Protein AF-A0AAD9RDK2-F1 (afdb_monomer)

pLDDT: mean 73.62, std 13.36, range [37.59, 96.25]

Secondary structure (DSSP, 8-state):
-HHHHHHHHHHHHHHHHHHHHHHHHH-SS-TTS------SSSTTS-TTS---PEEETTEEE---------GGG-SS----------S------PPP--S-TT------------------PPP-----------------------

Mean predicted aligned error: 21.62 Å

Sequence (146 aa):
EAMKSGIRDLYALVAEERLRSDANSREPTTKKGVFVDPFFDDDMRDQGIVQFAAIVNKELILPIDVEIINVERGKEPYLLPYELEPVLEQLLQTSEVRINPYQAFDPVPAKVTITKNIDHWTEVTTNWKSLVTRVFNTRETIELLS

Foldseek 3Di:
DVVVVVVVVVVVVVVVVVVVVVVCVVPVACPPNHGDDQLPDCPSPDPPDDDQWDRDPSDTHHDDPDDDDDQVVDPDGDDDDDDDDDPDDDPDDDDDDDPDPPPPCPPPDDPDDDDDDDDDDDDDDDDDDDDDDDDDDDDDDDDDDD

Radius of gyration: 54.56 Å; Cα contacts (8 Å, |Δi|>4): 33; chains: 1; bounding box: 124×58×146 Å

Organism: NCBI:txid1348599

Solvent-accessible surface area (backbone atoms only — not comparable to full-atom values): 10767 Å² total; per-residue (Å²): 113,68,70,64,48,56,53,51,51,49,51,52,52,53,50,49,51,50,52,51,50,50,50,50,69,74,53,68,40,56,75,83,80,45,85,56,77,75,39,87,65,75,84,78,53,74,82,94,58,94,75,75,65,37,74,55,97,52,38,84,38,78,58,82,85,80,82,88,76,72,64,84,80,49,98,56,84,84,71,78,96,78,80,91,76,82,90,77,81,82,88,75,76,86,78,90,73,75,94,62,90,71,69,88,64,80,73,78,82,76,90,77,87,78,86,78,82,86,79,87,82,85,85,85,83,84,81,84,92,72,96,75,90,80,82,87,81,90,75,89,80,89,79,88,88,133

InterPro domains:
  IPR032096 Domain of unknown 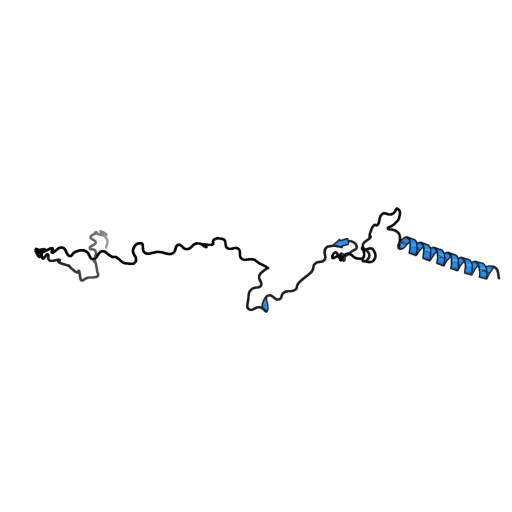function DUF4815 [PF16075] (2-128)

Structure (mmCIF, N/CA/C/O backbone):
data_AF-A0AAD9RDK2-F1
#
_entry.id   AF-A0AAD9RDK2-F1
#
loop_
_atom_site.group_PDB
_atom_site.id
_atom_site.type_symbol
_atom_site.label_atom_id
_atom_site.label_alt_id
_atom_site.label_comp_id
_atom_site.label_asym_id
_atom_site.label_entity_id
_atom_site.label_seq_id
_atom_site.pdbx_PDB_ins_code
_atom_site.Cartn_x
_atom_site.Cartn_y
_atom_site.Cartn_z
_atom_site.occupancy
_atom_site.B_iso_or_equiv
_atom_site.auth_seq_id
_atom_site.auth_comp_id
_atom_site.auth_asym_id
_atom_site.auth_atom_id
_atom_site.pdbx_PDB_model_num
ATOM 1 N N . GLU A 1 1 ? 32.388 -2.152 -62.585 1.00 67.94 1 GLU A N 1
ATOM 2 C CA . GLU A 1 1 ? 32.708 -1.755 -61.194 1.00 67.94 1 GLU A CA 1
ATOM 3 C C . GLU A 1 1 ? 31.681 -0.778 -60.613 1.00 67.94 1 GLU A C 1
ATOM 5 O O . GLU A 1 1 ? 31.145 -1.061 -59.551 1.00 67.94 1 GLU A O 1
ATOM 10 N N . ALA A 1 2 ? 31.288 0.262 -61.361 1.00 76.81 2 ALA A N 1
ATOM 11 C CA . ALA A 1 2 ? 30.274 1.254 -60.963 1.00 76.81 2 ALA A CA 1
ATOM 12 C C . ALA A 1 2 ? 28.934 0.674 -60.454 1.00 76.81 2 ALA A C 1
ATOM 14 O O . ALA A 1 2 ? 28.436 1.096 -59.416 1.00 76.81 2 ALA A O 1
ATOM 15 N N . MET A 1 3 ? 28.384 -0.355 -61.112 1.00 79.50 3 MET A N 1
ATOM 16 C CA . MET A 1 3 ? 27.125 -0.991 -60.682 1.00 79.50 3 MET A CA 1
ATOM 17 C C . MET A 1 3 ? 27.228 -1.668 -59.303 1.00 79.50 3 MET A C 1
ATOM 19 O O . MET A 1 3 ? 26.278 -1.652 -58.529 1.00 79.50 3 MET A O 1
ATOM 23 N N . LYS A 1 4 ? 28.398 -2.230 -58.961 1.00 83.06 4 LYS A N 1
ATOM 24 C CA . LYS A 1 4 ? 28.632 -2.830 -57.637 1.00 83.06 4 LYS A CA 1
ATOM 25 C C . LYS A 1 4 ? 28.741 -1.762 -56.547 1.00 83.06 4 LYS A C 1
ATOM 27 O O . LYS A 1 4 ? 28.394 -2.049 -55.408 1.00 83.06 4 LYS A O 1
ATOM 32 N N . SER A 1 5 ? 29.210 -0.559 -56.890 1.00 85.00 5 SER A N 1
ATOM 33 C CA . SER A 1 5 ? 29.224 0.586 -55.972 1.00 85.00 5 SER A CA 1
ATOM 34 C C . SER A 1 5 ? 27.805 1.057 -55.674 1.00 85.00 5 SER A C 1
ATOM 36 O O . SER A 1 5 ? 27.410 1.052 -54.517 1.00 85.00 5 SER A O 1
ATOM 38 N N . GLY A 1 6 ? 26.994 1.310 -56.709 1.00 87.69 6 GLY A N 1
ATOM 39 C CA . GLY A 1 6 ? 25.619 1.792 -56.523 1.00 87.69 6 GLY A CA 1
ATOM 40 C C . GLY A 1 6 ? 24.726 0.837 -55.721 1.00 87.69 6 GLY A C 1
ATOM 41 O O . GLY A 1 6 ? 23.874 1.280 -54.960 1.00 87.69 6 GLY A O 1
ATOM 42 N N . ILE A 1 7 ? 24.953 -0.478 -55.826 1.00 90.62 7 ILE A N 1
ATOM 43 C CA . ILE A 1 7 ? 24.253 -1.466 -54.990 1.00 90.62 7 ILE A CA 1
ATOM 44 C C . ILE A 1 7 ? 24.661 -1.337 -53.514 1.00 90.62 7 ILE A C 1
ATOM 46 O O . ILE A 1 7 ? 23.800 -1.403 -52.642 1.00 90.62 7 ILE A O 1
ATOM 50 N N . ARG A 1 8 ? 25.951 -1.136 -53.210 1.00 91.50 8 ARG A N 1
ATOM 51 C CA . ARG A 1 8 ? 26.415 -0.934 -51.825 1.00 91.50 8 ARG A CA 1
ATOM 52 C C . ARG A 1 8 ? 25.896 0.372 -51.239 1.00 91.50 8 ARG A C 1
ATOM 54 O O . ARG A 1 8 ? 25.474 0.372 -50.088 1.00 91.50 8 ARG A O 1
ATOM 61 N N . ASP A 1 9 ? 25.869 1.429 -52.040 1.00 93.31 9 ASP A N 1
ATOM 62 C CA . ASP A 1 9 ? 25.344 2.729 -51.626 1.00 93.31 9 ASP A CA 1
ATOM 63 C C . ASP A 1 9 ? 23.844 2.635 -51.317 1.00 93.31 9 ASP A C 1
ATOM 65 O O . ASP A 1 9 ? 23.397 3.139 -50.293 1.00 93.31 9 ASP A O 1
ATOM 69 N N . LEU A 1 10 ? 23.073 1.890 -52.120 1.00 92.56 10 LEU A N 1
ATOM 70 C CA . LEU A 1 10 ? 21.671 1.592 -51.812 1.00 92.56 10 LEU A CA 1
ATOM 71 C C . LEU A 1 10 ? 21.506 0.800 -50.510 1.00 92.56 10 LEU A C 1
ATOM 73 O O . LEU A 1 10 ? 20.608 1.104 -49.730 1.00 92.56 10 LEU A O 1
ATOM 77 N N . TYR A 1 11 ? 22.361 -0.192 -50.246 1.00 95.12 11 TYR A N 1
ATOM 78 C CA . TYR A 1 11 ? 22.326 -0.916 -48.972 1.00 95.12 11 TYR A CA 1
ATOM 79 C C . TYR A 1 11 ? 22.634 -0.007 -47.782 1.00 95.12 11 TYR A C 1
ATOM 81 O O . TYR A 1 11 ? 21.964 -0.116 -46.756 1.00 95.12 11 TYR A O 1
ATOM 89 N N . ALA A 1 12 ? 23.608 0.894 -47.922 1.00 94.69 12 ALA A N 1
ATOM 90 C CA . ALA A 1 12 ? 23.934 1.874 -46.895 1.00 94.69 12 ALA A CA 1
ATOM 91 C C . ALA A 1 12 ? 22.753 2.823 -46.639 1.00 94.69 12 ALA A C 1
ATOM 93 O O . ALA A 1 12 ? 22.358 3.008 -45.492 1.00 94.69 12 ALA A O 1
ATOM 94 N N . LEU A 1 13 ? 22.124 3.329 -47.701 1.00 94.94 13 LEU A N 1
ATOM 95 C CA . LEU A 1 13 ? 20.995 4.254 -47.604 1.00 94.94 13 LEU A CA 1
ATOM 96 C C . LEU A 1 13 ? 19.748 3.593 -46.992 1.00 94.94 13 LEU A C 1
ATOM 98 O O . LEU A 1 13 ? 19.053 4.192 -46.178 1.00 94.94 13 LEU A O 1
ATOM 102 N N . VAL A 1 14 ? 19.482 2.327 -47.330 1.00 96.25 14 VAL A N 1
ATOM 103 C CA . VAL A 1 14 ? 18.392 1.545 -46.720 1.00 96.25 14 VAL A CA 1
ATOM 104 C C . VAL A 1 14 ? 18.675 1.243 -45.249 1.00 96.25 14 VAL A C 1
ATOM 106 O O . VAL A 1 14 ? 17.752 1.257 -44.435 1.00 96.25 14 VAL A O 1
ATOM 109 N N . ALA A 1 15 ? 19.928 0.959 -44.889 1.00 94.19 15 ALA A N 1
ATOM 110 C CA . ALA A 1 15 ? 20.309 0.777 -43.493 1.00 94.19 15 ALA A CA 1
ATOM 111 C C . ALA A 1 15 ? 20.126 2.077 -42.693 1.00 94.19 15 ALA A C 1
ATOM 113 O O . ALA A 1 15 ? 19.582 2.036 -41.591 1.00 94.19 15 ALA A O 1
ATOM 114 N N . GLU A 1 16 ? 20.505 3.220 -43.265 1.00 95.12 16 GLU A N 1
ATOM 115 C CA . GLU A 1 16 ? 20.312 4.538 -42.659 1.00 95.12 16 GLU A CA 1
ATOM 116 C C . GLU A 1 16 ? 18.827 4.873 -42.472 1.00 95.12 16 GLU A C 1
ATOM 118 O O . GLU A 1 16 ? 18.423 5.260 -41.378 1.00 95.12 16 GLU A O 1
ATOM 123 N N . GLU A 1 17 ? 17.984 4.638 -43.480 1.00 93.44 17 GLU A N 1
ATOM 124 C CA . GLU A 1 17 ? 16.533 4.831 -43.360 1.00 93.44 17 GLU A CA 1
ATOM 125 C C . GLU A 1 17 ? 15.910 3.919 -42.298 1.00 93.44 17 GLU A C 1
ATOM 127 O O . GLU A 1 17 ? 15.055 4.356 -41.529 1.00 93.44 17 GLU A O 1
ATOM 132 N N . ARG A 1 18 ? 16.373 2.669 -42.171 1.00 92.56 18 ARG A N 1
ATOM 133 C CA . ARG A 1 18 ? 15.924 1.781 -41.088 1.00 92.56 18 ARG A CA 1
ATOM 134 C C . ARG A 1 18 ? 16.329 2.296 -39.715 1.00 92.56 18 ARG A C 1
ATOM 136 O O . ARG A 1 18 ? 15.490 2.300 -38.822 1.00 92.56 18 ARG A O 1
ATOM 143 N N . LEU A 1 19 ? 17.570 2.755 -39.553 1.00 89.00 19 LEU A N 1
ATOM 144 C CA . LEU A 1 19 ? 18.042 3.349 -38.299 1.00 89.00 19 LEU A CA 1
ATOM 145 C C . LEU A 1 19 ? 17.264 4.620 -37.956 1.00 89.00 19 LEU A C 1
ATOM 147 O O . LEU A 1 19 ? 16.878 4.821 -36.810 1.00 89.00 19 LEU A O 1
ATOM 151 N N . ARG A 1 20 ? 16.985 5.461 -38.952 1.00 87.56 20 ARG A N 1
ATOM 152 C CA . ARG A 1 20 ? 16.213 6.690 -38.784 1.00 87.56 20 ARG A CA 1
ATOM 153 C C . ARG A 1 20 ? 14.752 6.407 -38.448 1.00 87.56 20 ARG A C 1
ATOM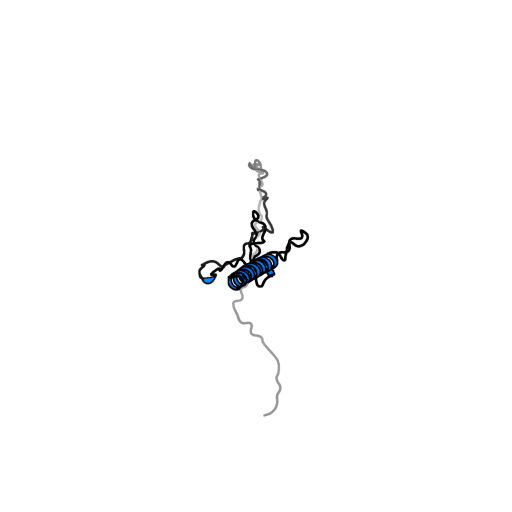 155 O O . ARG A 1 20 ? 14.180 7.092 -37.604 1.00 87.56 20 ARG A O 1
ATOM 162 N N . SER A 1 21 ? 14.147 5.408 -39.086 1.00 85.94 21 SER A N 1
ATOM 163 C CA . SER A 1 21 ? 12.792 4.957 -38.773 1.00 85.94 21 SER A CA 1
ATOM 164 C C . SER A 1 21 ? 12.718 4.380 -37.363 1.00 85.94 21 SER A C 1
ATOM 166 O O . SER A 1 21 ? 11.808 4.741 -36.627 1.00 85.94 21 SER A O 1
ATOM 168 N N . ASP A 1 22 ? 13.676 3.540 -36.971 1.00 81.00 22 ASP A N 1
ATOM 169 C CA . ASP A 1 22 ? 13.750 2.972 -35.623 1.00 81.00 22 ASP A CA 1
ATOM 170 C C . ASP A 1 22 ? 13.944 4.069 -34.566 1.00 81.00 22 ASP A C 1
ATOM 172 O O . ASP A 1 22 ? 13.182 4.153 -33.608 1.00 81.00 22 ASP A O 1
ATOM 176 N N . ALA A 1 23 ? 14.869 5.006 -34.793 1.00 78.62 23 ALA A N 1
ATOM 177 C CA . ALA A 1 23 ? 15.066 6.162 -33.920 1.00 78.62 23 ALA A CA 1
ATOM 178 C C . ALA A 1 23 ? 13.799 7.027 -33.798 1.00 78.62 23 ALA A C 1
ATOM 180 O O . ALA A 1 23 ? 13.425 7.422 -32.697 1.00 78.62 23 ALA A O 1
ATOM 181 N N . ASN A 1 24 ? 13.087 7.279 -34.901 1.00 73.94 24 ASN A N 1
ATOM 182 C CA . ASN A 1 24 ? 11.819 8.014 -34.871 1.00 73.94 24 ASN A CA 1
ATOM 183 C C . ASN A 1 24 ? 10.701 7.245 -34.148 1.00 73.94 24 ASN A C 1
ATOM 185 O O . ASN A 1 24 ? 9.856 7.871 -33.511 1.00 73.94 24 ASN A O 1
ATOM 189 N N . SER A 1 25 ? 10.687 5.914 -34.233 1.00 72.12 25 SER A N 1
ATOM 190 C CA . SER A 1 25 ? 9.755 5.063 -33.487 1.00 72.12 25 SER A CA 1
ATOM 191 C C . SER A 1 25 ? 10.083 4.992 -31.994 1.00 72.12 25 SER A C 1
ATOM 193 O O . SER A 1 25 ? 9.163 4.837 -31.196 1.00 72.12 25 SER A O 1
ATOM 195 N N . ARG A 1 26 ? 11.358 5.138 -31.613 1.00 67.44 26 ARG A N 1
ATOM 196 C CA . ARG A 1 26 ? 11.821 5.174 -30.215 1.00 67.44 26 ARG A CA 1
ATOM 197 C C . ARG A 1 26 ? 11.698 6.557 -29.569 1.00 67.44 26 ARG A C 1
ATOM 199 O O . ARG A 1 26 ? 11.485 6.637 -28.366 1.00 67.44 26 ARG A O 1
ATOM 206 N N . GLU A 1 27 ? 11.777 7.638 -30.348 1.00 68.81 27 GLU A N 1
ATOM 207 C CA . GLU A 1 27 ? 11.631 9.027 -29.877 1.00 68.81 27 GLU A CA 1
ATOM 208 C C . GLU A 1 27 ? 10.354 9.769 -30.363 1.00 68.81 27 GLU A C 1
ATOM 210 O O . GLU A 1 27 ? 10.443 10.920 -30.823 1.00 68.81 27 GLU A O 1
ATOM 215 N N . PRO A 1 28 ? 9.135 9.201 -30.284 1.00 60.00 28 PRO A N 1
ATOM 216 C CA . PRO A 1 28 ? 7.929 9.965 -30.595 1.00 60.00 28 PRO A CA 1
ATOM 217 C C . PRO A 1 28 ? 7.560 10.936 -29.461 1.00 60.00 28 PRO A C 1
ATOM 219 O O . PRO A 1 28 ? 6.843 11.909 -29.689 1.00 60.00 28 PRO A O 1
ATOM 222 N N . THR A 1 29 ? 8.061 10.692 -28.249 1.00 57.22 29 THR A N 1
ATOM 223 C CA . THR A 1 29 ? 7.578 11.298 -27.005 1.00 57.22 29 THR A CA 1
ATOM 224 C C . THR A 1 29 ? 8.218 12.652 -26.698 1.00 57.22 29 THR A C 1
ATOM 226 O O . THR A 1 29 ? 7.508 13.555 -26.282 1.00 57.22 29 THR A O 1
ATOM 229 N N . THR A 1 30 ? 9.506 12.858 -27.003 1.00 59.75 30 THR A N 1
ATOM 230 C CA . THR A 1 30 ? 10.278 14.068 -26.616 1.00 59.75 30 THR A CA 1
ATOM 231 C C . THR A 1 30 ? 10.301 15.181 -27.681 1.00 59.75 30 THR A C 1
ATOM 233 O O . THR A 1 30 ? 11.149 16.081 -27.670 1.00 59.75 30 THR A O 1
ATOM 236 N N . LYS A 1 31 ? 9.370 15.201 -28.640 1.00 59.44 31 LYS A N 1
ATOM 237 C CA . LYS A 1 31 ? 9.292 16.322 -29.594 1.00 59.44 31 LYS A CA 1
ATOM 238 C C . LYS A 1 31 ? 8.740 17.558 -28.862 1.00 59.44 31 LYS A C 1
ATOM 240 O O . LYS A 1 31 ? 7.541 17.650 -28.631 1.00 59.44 31 LYS A O 1
ATOM 245 N N . LYS A 1 32 ? 9.620 18.529 -28.560 1.00 60.97 32 LYS A N 1
ATOM 246 C CA . LYS A 1 32 ? 9.388 19.807 -27.828 1.00 60.97 32 LYS A CA 1
ATOM 247 C C . LYS A 1 32 ? 9.609 19.788 -26.305 1.00 60.97 32 LYS A C 1
ATOM 249 O O . LYS A 1 32 ? 9.098 20.668 -25.620 1.00 60.97 32 LYS A O 1
ATOM 254 N N . GLY A 1 33 ? 10.385 18.841 -25.772 1.00 63.91 33 GLY A N 1
ATOM 255 C CA . GLY A 1 33 ? 10.739 18.836 -24.341 1.00 63.91 33 GLY A CA 1
ATOM 256 C C . GLY A 1 33 ? 9.568 18.522 -23.404 1.00 63.91 33 GLY A C 1
ATOM 257 O O . GLY A 1 33 ? 9.671 18.733 -22.201 1.00 63.91 33 GLY A O 1
ATOM 258 N N . VAL A 1 34 ? 8.459 18.028 -23.957 1.00 66.38 3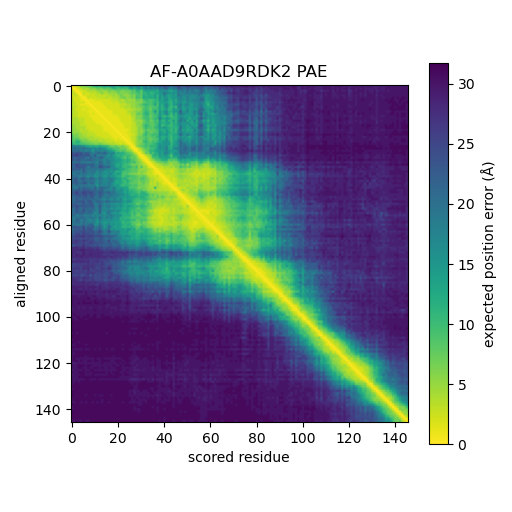4 VAL A N 1
ATOM 259 C CA . VAL A 1 34 ? 7.363 17.436 -23.194 1.00 66.38 34 VAL A CA 1
ATOM 260 C C . VAL A 1 34 ? 7.640 15.943 -23.142 1.00 66.38 34 VAL A C 1
ATOM 262 O O . VAL A 1 34 ? 7.855 15.336 -24.183 1.00 66.38 34 VAL A O 1
ATOM 265 N N . PHE A 1 35 ? 7.691 15.378 -21.944 1.00 68.31 35 PHE A N 1
ATOM 266 C CA . PHE A 1 35 ? 7.855 13.948 -21.736 1.00 68.31 35 PHE A CA 1
ATOM 267 C C . PHE A 1 35 ? 6.466 13.316 -21.637 1.00 68.31 35 PHE A C 1
ATOM 269 O O . PHE A 1 35 ? 5.675 13.706 -20.780 1.00 68.31 35 PHE A O 1
ATOM 276 N N . VAL A 1 36 ? 6.141 12.399 -22.545 1.00 74.38 36 VAL A N 1
ATOM 277 C CA . VAL A 1 36 ? 4.869 11.663 -22.537 1.00 74.38 36 VAL A CA 1
ATOM 278 C C . VAL A 1 36 ? 5.200 10.183 -22.565 1.00 74.38 36 VAL A C 1
ATOM 280 O O . VAL A 1 36 ? 5.770 9.730 -23.548 1.00 74.38 36 VAL A O 1
ATOM 283 N N . ASP A 1 37 ? 4.856 9.438 -21.517 1.00 79.31 37 ASP A N 1
ATOM 284 C CA . ASP A 1 37 ? 5.022 7.983 -21.495 1.00 79.31 37 ASP A CA 1
ATOM 285 C C . ASP A 1 37 ? 3.815 7.312 -22.187 1.00 79.31 37 ASP A C 1
ATOM 287 O O . ASP A 1 37 ? 2.673 7.518 -21.768 1.00 79.31 37 ASP A O 1
ATOM 291 N N . PRO A 1 38 ? 4.025 6.550 -23.272 1.00 78.31 38 PRO A N 1
ATOM 292 C CA . PRO A 1 38 ? 2.974 5.798 -23.949 1.00 78.31 38 PRO A CA 1
ATOM 293 C C . PRO A 1 38 ? 2.593 4.481 -23.242 1.00 78.31 38 PRO A C 1
ATOM 295 O O . PRO A 1 38 ? 1.758 3.748 -23.778 1.00 78.31 38 PRO A O 1
ATOM 298 N N . PHE A 1 39 ? 3.195 4.165 -22.089 1.00 84.25 39 PHE A N 1
ATOM 299 C CA . PHE A 1 39 ? 2.938 2.978 -21.271 1.00 84.25 39 PHE A CA 1
ATOM 300 C C . PHE A 1 39 ? 3.089 1.660 -22.051 1.00 84.25 39 PHE A C 1
ATOM 302 O O . PHE A 1 39 ? 2.246 0.766 -21.974 1.00 84.25 39 PHE A O 1
ATOM 309 N N . PHE A 1 40 ? 4.149 1.534 -22.855 1.00 82.12 40 PHE A N 1
ATOM 310 C CA . PHE A 1 40 ? 4.488 0.253 -23.493 1.00 82.12 40 PHE A CA 1
ATOM 311 C C . PHE A 1 40 ? 5.261 -0.674 -22.551 1.00 82.12 40 PHE A C 1
ATOM 313 O O . PHE A 1 40 ? 5.072 -1.889 -22.602 1.00 82.12 40 PHE A O 1
ATOM 320 N N . ASP A 1 41 ? 6.107 -0.091 -21.710 1.00 79.62 41 ASP A N 1
ATOM 321 C CA . ASP A 1 41 ? 6.997 -0.742 -20.757 1.00 79.62 41 ASP A CA 1
ATOM 322 C C . ASP A 1 41 ? 7.360 0.246 -19.631 1.00 79.62 41 ASP A C 1
ATOM 324 O O . ASP A 1 41 ? 6.863 1.373 -19.597 1.00 79.62 41 ASP A O 1
ATOM 328 N N . ASP A 1 42 ? 8.205 -0.187 -18.693 1.00 78.44 42 ASP A N 1
ATOM 329 C CA . ASP A 1 42 ? 8.657 0.632 -17.563 1.00 78.44 42 ASP A CA 1
ATOM 330 C C . ASP A 1 42 ? 9.940 1.444 -17.862 1.00 78.44 42 ASP A C 1
ATOM 332 O O . ASP A 1 42 ? 10.459 2.124 -16.974 1.00 78.44 42 ASP A O 1
ATOM 336 N N . ASP A 1 43 ? 10.472 1.417 -19.092 1.00 78.00 43 ASP A N 1
ATOM 337 C CA . ASP A 1 43 ? 11.778 2.018 -19.417 1.00 78.00 43 ASP A CA 1
ATOM 338 C C . ASP A 1 43 ? 11.749 3.556 -19.385 1.00 78.00 43 ASP A C 1
ATOM 340 O O . ASP A 1 43 ? 12.775 4.205 -19.164 1.00 78.00 43 ASP A O 1
ATOM 344 N N . MET A 1 44 ? 10.570 4.153 -19.586 1.00 77.69 44 MET A N 1
ATOM 345 C CA . MET A 1 44 ? 10.338 5.602 -19.548 1.00 77.69 44 MET A CA 1
ATOM 346 C C . MET A 1 44 ? 9.893 6.103 -18.161 1.00 77.69 44 MET A C 1
ATOM 348 O O . MET A 1 44 ? 9.390 7.215 -18.022 1.00 77.69 44 MET A O 1
ATOM 352 N N . ARG A 1 45 ? 10.070 5.310 -17.103 1.00 80.50 45 ARG A N 1
ATOM 353 C CA . ARG A 1 45 ? 9.684 5.696 -15.739 1.00 80.50 45 ARG A CA 1
ATOM 354 C C . ARG A 1 45 ? 10.852 6.374 -15.016 1.00 80.50 45 ARG A C 1
ATOM 356 O O . ARG A 1 45 ? 12.005 5.968 -15.150 1.00 80.50 45 ARG A O 1
ATOM 363 N N . ASP A 1 46 ? 10.549 7.395 -14.211 1.00 78.31 46 ASP A N 1
ATOM 364 C CA . ASP A 1 46 ? 11.569 8.128 -13.445 1.00 78.31 46 ASP A CA 1
ATOM 365 C C . ASP A 1 46 ? 12.381 7.203 -12.524 1.00 78.31 46 ASP A C 1
ATOM 367 O O . ASP A 1 46 ? 11.874 6.628 -11.555 1.00 78.31 46 ASP A O 1
ATOM 371 N N . GLN A 1 47 ? 13.677 7.090 -12.796 1.00 73.75 47 GLN A N 1
ATOM 372 C CA . GLN A 1 47 ? 14.582 6.302 -11.969 1.00 73.75 47 GLN A CA 1
ATOM 373 C C . GLN A 1 47 ? 14.859 6.997 -10.628 1.00 73.75 47 GLN A C 1
ATOM 375 O O . GLN A 1 47 ? 14.994 8.216 -10.550 1.00 73.75 47 GLN A O 1
ATOM 380 N N . GLY A 1 48 ? 14.992 6.207 -9.560 1.00 80.44 48 GLY A N 1
ATOM 381 C CA . GLY A 1 48 ? 15.362 6.696 -8.224 1.00 80.44 48 GLY A CA 1
ATOM 382 C C . GLY A 1 48 ? 14.188 6.958 -7.277 1.00 80.44 48 GLY A C 1
ATOM 383 O O . GLY A 1 48 ? 14.413 7.156 -6.085 1.00 80.44 48 GLY A O 1
ATOM 384 N N . ILE A 1 49 ? 12.949 6.886 -7.765 1.00 82.88 49 ILE A N 1
ATOM 385 C CA . ILE A 1 49 ? 11.742 6.859 -6.931 1.00 82.88 49 ILE A CA 1
ATOM 386 C C . ILE A 1 49 ? 11.104 5.477 -7.077 1.00 82.88 49 ILE A C 1
ATOM 388 O O . ILE A 1 49 ? 10.985 4.964 -8.187 1.00 82.88 49 ILE A O 1
ATOM 392 N N . VAL A 1 50 ? 10.710 4.855 -5.961 1.00 81.94 50 VAL A N 1
ATOM 393 C CA . VAL A 1 50 ? 9.953 3.595 -5.998 1.00 81.94 50 VAL A CA 1
ATOM 394 C C . VAL A 1 50 ? 8.556 3.901 -6.514 1.00 81.94 50 VAL A C 1
ATOM 396 O O . VAL A 1 50 ? 7.838 4.718 -5.937 1.00 81.94 50 VAL A O 1
ATOM 399 N N . GLN A 1 51 ? 8.174 3.249 -7.603 1.00 81.44 51 GLN A N 1
ATOM 400 C CA . GLN A 1 51 ? 6.882 3.455 -8.232 1.00 81.44 51 GLN A CA 1
ATOM 401 C C . GLN A 1 51 ? 6.081 2.161 -8.161 1.00 81.44 51 GLN A C 1
ATOM 403 O O . GLN A 1 51 ? 6.550 1.112 -8.585 1.00 81.44 51 GLN A O 1
ATOM 408 N N . PHE A 1 52 ? 4.875 2.249 -7.605 1.00 84.88 52 PHE A N 1
ATOM 409 C CA . PHE A 1 52 ? 4.034 1.079 -7.351 1.00 84.88 52 PHE A CA 1
ATOM 410 C C . PHE A 1 52 ? 3.057 0.794 -8.492 1.00 84.88 52 PHE A C 1
ATOM 412 O O . PHE A 1 52 ? 2.591 -0.323 -8.615 1.00 84.88 52 PHE A O 1
ATOM 419 N N . ALA A 1 53 ? 2.736 1.778 -9.333 1.00 86.00 53 ALA A N 1
ATOM 420 C CA . ALA A 1 53 ? 1.753 1.611 -10.401 1.00 86.00 53 ALA A CA 1
ATOM 421 C C . ALA A 1 53 ? 2.234 0.639 -11.496 1.00 86.00 53 ALA A C 1
ATOM 423 O O . ALA A 1 53 ? 3.379 0.735 -11.946 1.00 86.00 53 ALA A O 1
ATOM 424 N N . ALA A 1 54 ? 1.337 -0.242 -11.941 1.00 87.12 54 ALA A N 1
ATOM 425 C CA . ALA A 1 54 ? 1.579 -1.254 -12.962 1.00 87.12 54 ALA A CA 1
ATOM 426 C C . ALA A 1 54 ? 0.982 -0.829 -14.309 1.00 87.12 54 ALA A C 1
ATOM 428 O O . ALA A 1 54 ? -0.074 -0.197 -14.360 1.00 87.12 54 ALA A O 1
ATOM 429 N N . ILE A 1 55 ? 1.638 -1.204 -15.403 1.00 87.06 55 ILE A N 1
ATOM 430 C CA . ILE A 1 55 ? 1.142 -0.961 -16.758 1.00 87.06 55 ILE A CA 1
ATOM 431 C C . ILE A 1 55 ? 0.371 -2.191 -17.235 1.00 87.06 55 ILE A C 1
ATOM 433 O O . ILE A 1 55 ? 0.922 -3.287 -17.341 1.00 87.06 55 ILE A O 1
ATOM 437 N N . VAL A 1 56 ? -0.909 -2.014 -17.557 1.00 86.94 56 VAL A N 1
ATOM 438 C CA . VAL A 1 56 ? -1.766 -3.063 -18.121 1.00 86.94 56 VAL A CA 1
ATOM 439 C C . VAL A 1 56 ? -2.508 -2.487 -19.318 1.00 86.94 56 VAL A C 1
ATOM 441 O O . VAL A 1 56 ? -3.155 -1.455 -19.213 1.00 86.94 56 VAL A O 1
ATOM 444 N N . ASN A 1 57 ? -2.414 -3.144 -20.478 1.00 87.81 57 ASN A N 1
ATOM 445 C CA . ASN A 1 57 ? -3.066 -2.701 -21.721 1.00 87.81 57 ASN A CA 1
ATOM 446 C C . ASN A 1 57 ? -2.741 -1.253 -22.143 1.00 87.81 57 ASN A C 1
ATOM 448 O O . ASN A 1 57 ? -3.576 -0.596 -22.761 1.00 87.81 57 ASN A O 1
ATOM 452 N N . LYS A 1 58 ? -1.517 -0.779 -21.874 1.00 86.44 58 LYS A N 1
ATOM 453 C CA . LYS A 1 58 ? -1.079 0.613 -22.107 1.00 86.44 58 LYS A CA 1
ATOM 454 C C . LYS A 1 58 ? -1.784 1.658 -21.247 1.00 86.44 58 LYS A C 1
ATOM 456 O O . LYS A 1 58 ? -1.825 2.835 -21.594 1.00 86.44 58 LYS A O 1
ATOM 461 N N . GLU A 1 59 ? -2.322 1.231 -20.117 1.00 85.50 59 GLU A N 1
ATOM 462 C CA . GLU A 1 59 ? -2.863 2.113 -19.099 1.00 85.50 59 GLU A CA 1
ATOM 463 C C . GLU A 1 59 ? -2.101 1.894 -17.797 1.00 85.50 59 GLU A C 1
ATOM 465 O O . GLU A 1 59 ? -1.784 0.764 -17.415 1.00 85.50 59 GLU A O 1
ATOM 470 N N . LEU A 1 60 ? -1.799 2.997 -17.119 1.00 87.19 60 LEU A N 1
ATOM 471 C CA . LEU A 1 60 ? -1.193 2.965 -15.802 1.00 87.19 60 LEU A CA 1
ATOM 472 C C . LEU A 1 60 ? -2.290 2.763 -14.758 1.00 87.19 60 LEU A C 1
ATOM 474 O O . LEU A 1 60 ? -3.151 3.626 -14.574 1.00 87.19 60 LEU A O 1
ATOM 478 N N . ILE A 1 61 ? -2.246 1.634 -14.062 1.00 89.25 61 ILE A N 1
ATOM 479 C CA . ILE A 1 61 ? -3.215 1.275 -13.032 1.00 89.25 61 ILE A CA 1
ATOM 480 C C . ILE A 1 61 ? -2.521 1.035 -11.694 1.00 89.25 61 ILE A C 1
ATOM 482 O O . ILE A 1 61 ? -1.339 0.693 -11.621 1.00 89.25 61 ILE A O 1
ATOM 486 N N . LEU A 1 62 ? -3.265 1.207 -10.604 1.00 89.62 62 LEU A N 1
ATOM 487 C CA . LEU A 1 62 ? -2.789 0.758 -9.301 1.00 89.62 62 LEU A CA 1
ATOM 488 C C . LEU A 1 62 ? -2.724 -0.776 -9.311 1.00 89.62 62 LEU A C 1
ATOM 490 O O . LEU A 1 62 ? -3.713 -1.411 -9.691 1.00 89.62 62 LEU A O 1
ATOM 494 N N . PRO A 1 63 ? -1.589 -1.381 -8.919 1.00 87.25 63 PRO A N 1
ATOM 495 C CA . PRO A 1 63 ? -1.510 -2.823 -8.799 1.00 87.25 63 PRO A CA 1
ATOM 496 C C . PRO A 1 63 ? -2.476 -3.275 -7.709 1.00 87.25 63 PRO A C 1
ATOM 498 O O . PRO A 1 63 ? -2.689 -2.588 -6.706 1.00 87.25 63 PRO A O 1
ATOM 501 N N . ILE A 1 64 ? -3.037 -4.460 -7.896 1.00 84.31 64 ILE A N 1
ATOM 502 C CA . ILE A 1 64 ? -3.777 -5.131 -6.839 1.00 84.31 64 ILE A CA 1
ATOM 503 C C . ILE A 1 64 ? -2.782 -6.065 -6.159 1.00 84.31 64 ILE A C 1
ATOM 505 O O . ILE A 1 64 ? -2.385 -7.072 -6.744 1.00 84.31 64 ILE A O 1
ATOM 509 N N . ASP A 1 65 ? -2.371 -5.712 -4.945 1.00 82.31 65 ASP A N 1
ATOM 510 C CA . ASP A 1 65 ? -1.613 -6.616 -4.087 1.00 82.31 65 ASP A CA 1
ATOM 511 C C . ASP A 1 65 ? -2.605 -7.565 -3.404 1.00 82.31 65 ASP A C 1
ATOM 513 O O . ASP A 1 65 ? -3.411 -7.149 -2.569 1.00 82.31 65 ASP A O 1
ATOM 517 N N . VAL A 1 66 ? -2.645 -8.821 -3.857 1.00 80.81 66 VAL A N 1
ATOM 518 C CA . VAL A 1 66 ? -3.603 -9.817 -3.364 1.00 80.81 66 VAL A CA 1
ATOM 519 C C . VAL A 1 66 ? -2.914 -10.708 -2.344 1.00 80.81 66 VAL A C 1
ATOM 521 O O . VAL A 1 66 ? -2.109 -11.568 -2.697 1.00 80.81 66 VAL A O 1
ATOM 524 N N . GLU A 1 67 ? -3.310 -10.574 -1.083 1.00 80.69 67 GLU A N 1
ATOM 525 C CA . GLU A 1 67 ? -2.964 -11.538 -0.045 1.00 80.69 67 GLU A CA 1
ATOM 526 C C . GLU A 1 67 ? -4.013 -12.662 -0.013 1.00 80.69 67 GLU A C 1
ATOM 528 O O . GLU A 1 67 ? -5.201 -12.430 0.219 1.00 80.69 67 GLU A O 1
ATOM 533 N N . ILE A 1 68 ? -3.592 -13.904 -0.277 1.00 80.88 68 ILE A N 1
ATOM 534 C CA . ILE A 1 68 ? -4.484 -15.071 -0.238 1.00 80.88 68 ILE A CA 1
ATOM 535 C C . ILE A 1 68 ? -4.467 -15.652 1.172 1.00 80.88 68 ILE A C 1
ATOM 537 O O . ILE A 1 68 ? -3.465 -16.215 1.613 1.00 80.88 68 ILE A O 1
ATOM 541 N N . ILE A 1 69 ? -5.607 -15.576 1.853 1.00 77.69 69 ILE A N 1
ATOM 542 C CA . ILE A 1 69 ? -5.740 -16.018 3.241 1.00 77.69 69 ILE A CA 1
ATOM 543 C C . ILE A 1 69 ? -6.673 -17.222 3.308 1.00 77.69 69 ILE A C 1
ATOM 545 O O . ILE A 1 69 ? -7.770 -17.219 2.750 1.00 77.69 69 ILE A O 1
ATOM 549 N N . ASN A 1 70 ? -6.232 -18.276 3.998 1.00 76.56 70 ASN A N 1
ATOM 550 C CA . ASN A 1 70 ? -7.008 -19.501 4.161 1.00 76.56 70 ASN A CA 1
ATOM 551 C C . ASN A 1 70 ? -7.759 -19.490 5.501 1.00 76.56 70 ASN A C 1
ATOM 553 O O . ASN A 1 70 ? -7.192 -19.810 6.547 1.00 76.56 70 ASN A O 1
ATOM 557 N N . VAL A 1 71 ? -9.042 -19.131 5.441 1.00 73.81 71 VAL A N 1
ATOM 558 C CA .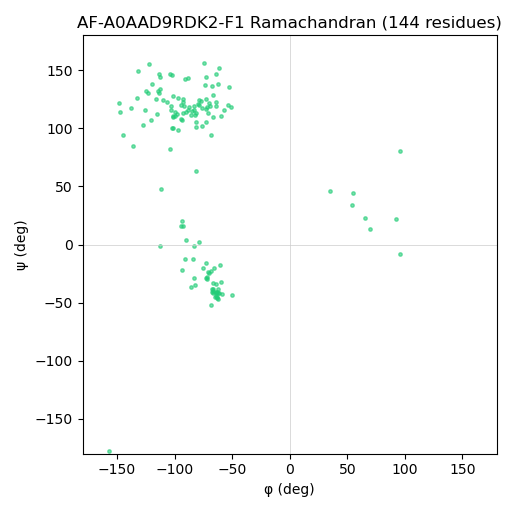 VAL A 1 71 ? -9.922 -18.958 6.609 1.00 73.81 71 VAL A CA 1
ATOM 559 C C . VAL A 1 71 ? -10.238 -20.289 7.310 1.00 73.81 71 VAL A C 1
ATOM 561 O O . VAL A 1 71 ? -10.514 -20.305 8.504 1.00 73.81 71 VAL A O 1
ATOM 564 N N . GLU A 1 72 ? -10.136 -21.426 6.616 1.00 70.50 72 GLU A N 1
ATOM 565 C CA . GLU A 1 72 ? -10.544 -22.739 7.145 1.00 70.50 72 GLU A CA 1
ATOM 566 C C . GLU A 1 72 ? -9.468 -23.428 8.000 1.00 70.50 72 GLU A C 1
ATOM 568 O O . GLU A 1 72 ? -9.740 -24.421 8.675 1.00 70.50 72 GLU A O 1
ATOM 573 N N . ARG A 1 73 ? -8.226 -22.927 7.981 1.00 65.94 73 ARG A N 1
ATOM 574 C CA . ARG A 1 73 ? -7.093 -23.564 8.675 1.00 65.94 73 ARG A CA 1
ATOM 575 C C . ARG A 1 73 ? -6.891 -23.070 10.112 1.00 65.94 73 ARG A C 1
ATOM 577 O O . ARG A 1 73 ? -6.111 -23.667 10.855 1.00 65.94 73 ARG A O 1
ATOM 584 N N . GLY A 1 74 ? -7.559 -21.983 10.493 1.00 66.06 74 GLY A N 1
ATOM 585 C CA . GLY A 1 74 ? -7.478 -21.383 11.821 1.00 66.06 74 GLY A CA 1
ATOM 586 C C . GLY A 1 74 ? -8.501 -21.978 12.788 1.00 66.06 74 GLY A C 1
ATOM 587 O O . GLY A 1 74 ? -9.633 -22.261 12.413 1.00 66.06 74 GLY A O 1
ATOM 588 N N . LYS A 1 75 ? -8.117 -22.143 14.060 1.00 69.31 75 LYS A N 1
ATOM 589 C CA . LYS A 1 75 ? -9.088 -22.395 15.145 1.00 69.31 75 LYS A CA 1
ATOM 590 C C . LYS A 1 75 ? -9.898 -21.142 15.502 1.00 69.31 75 LYS A C 1
ATOM 592 O O . LYS A 1 75 ? -10.909 -21.255 16.187 1.00 69.31 75 LYS A O 1
ATOM 597 N N . GLU A 1 76 ? -9.438 -19.974 15.063 1.00 74.25 76 GLU A N 1
ATOM 598 C CA . GLU A 1 76 ? -10.030 -18.669 15.343 1.00 74.25 76 GLU A CA 1
ATOM 599 C C . GLU A 1 76 ? -10.584 -18.045 14.055 1.00 74.25 76 GLU A C 1
ATOM 601 O O . GLU A 1 76 ? -10.021 -18.272 12.979 1.00 74.25 76 GLU A O 1
ATOM 606 N N . PRO A 1 77 ? -11.686 -17.278 14.143 1.00 77.88 77 PRO A N 1
ATOM 607 C CA . PRO A 1 77 ? -12.252 -16.587 12.994 1.00 77.88 77 PRO A CA 1
ATOM 608 C C . PRO A 1 77 ? -11.263 -15.560 12.436 1.00 77.88 77 PRO A C 1
ATOM 610 O O . PRO A 1 77 ? -10.634 -14.815 13.185 1.00 77.88 77 PRO A O 1
ATOM 613 N N . TYR A 1 78 ? -11.159 -15.496 11.108 1.00 81.69 78 TYR A N 1
ATOM 614 C CA . TYR A 1 78 ? -10.389 -14.448 10.448 1.00 81.69 78 TYR A CA 1
ATOM 615 C C . TYR A 1 78 ? -11.147 -13.118 10.545 1.00 81.69 78 TYR A C 1
ATOM 617 O O . TYR A 1 78 ? -12.261 -12.992 10.031 1.00 81.69 78 TYR A O 1
ATOM 625 N N . LEU A 1 79 ? -10.551 -12.142 11.227 1.00 82.38 79 LEU A N 1
ATOM 626 C CA . LEU A 1 79 ? -11.091 -10.797 11.402 1.00 82.38 79 LEU A CA 1
ATOM 627 C C . LEU A 1 79 ? -10.200 -9.800 10.658 1.00 82.38 79 LEU A C 1
ATOM 629 O O . LEU A 1 79 ? -8.979 -9.954 10.623 1.00 82.38 79 LEU A O 1
ATOM 633 N N . LEU A 1 80 ? -10.816 -8.769 10.076 1.00 83.31 80 LEU A N 1
ATOM 634 C CA . LEU A 1 80 ? -10.075 -7.621 9.553 1.00 83.31 80 LEU A CA 1
ATOM 635 C C . LEU A 1 80 ? -9.327 -6.932 10.702 1.00 83.31 80 LEU A C 1
ATOM 637 O O . LEU A 1 80 ? -9.816 -6.988 11.830 1.00 83.31 80 LEU A O 1
ATOM 641 N N . PRO A 1 81 ? -8.194 -6.257 10.447 1.00 86.69 81 PRO A N 1
ATOM 642 C CA . PRO A 1 81 ? -7.512 -5.474 11.470 1.00 86.69 81 PRO A CA 1
ATOM 643 C C . PRO A 1 81 ? -8.493 -4.517 12.153 1.00 86.69 81 PRO A C 1
ATOM 645 O O . PRO A 1 81 ? -9.101 -3.669 11.500 1.00 86.69 81 PRO A O 1
ATO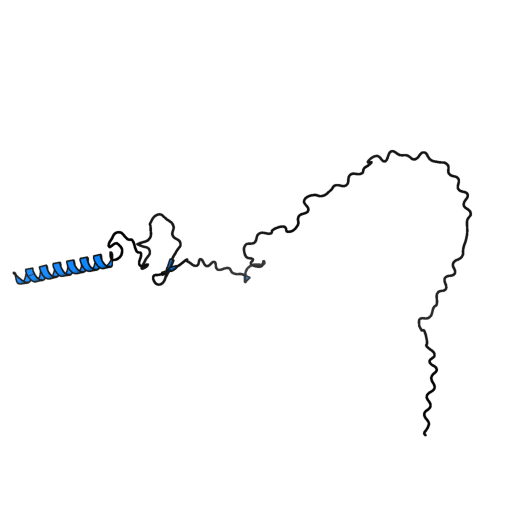M 648 N N . TYR A 1 82 ? -8.672 -4.687 13.460 1.00 87.56 82 TYR A N 1
ATOM 649 C CA . TYR A 1 82 ? -9.542 -3.855 14.277 1.00 87.56 82 TYR A CA 1
ATOM 650 C C . TYR A 1 82 ? -8.799 -3.430 15.537 1.00 87.56 82 TYR A C 1
ATOM 652 O O . TYR A 1 82 ? -7.948 -4.155 16.053 1.00 87.56 82 TYR A O 1
ATOM 660 N N . GLU A 1 83 ? -9.150 -2.255 16.039 1.00 91.50 83 GLU A N 1
ATOM 661 C CA . GLU A 1 83 ? -8.706 -1.764 17.336 1.00 91.50 83 GLU A CA 1
ATOM 662 C C . GLU A 1 83 ? -9.933 -1.663 18.244 1.00 91.50 83 GLU A C 1
ATOM 664 O O . GLU A 1 83 ? -10.991 -1.193 17.823 1.00 91.50 83 GLU A O 1
ATOM 669 N N . LEU A 1 84 ? -9.830 -2.186 19.468 1.00 89.12 84 LEU A N 1
ATOM 670 C CA . LEU A 1 84 ? -10.925 -2.120 20.432 1.00 89.12 84 LEU A CA 1
ATOM 671 C C . LEU A 1 84 ? -10.909 -0.759 21.116 1.00 89.12 84 LEU A C 1
ATOM 673 O O . LEU A 1 84 ? -10.026 -0.483 21.924 1.00 89.12 84 LEU A O 1
ATOM 677 N N . GLU A 1 85 ? -11.920 0.053 20.831 1.00 88.69 85 GLU A N 1
ATOM 678 C CA . GLU A 1 85 ? -12.134 1.321 21.519 1.00 88.69 85 GLU A CA 1
ATOM 679 C C . GLU A 1 85 ? -13.083 1.122 22.718 1.00 88.69 85 GLU A C 1
ATOM 681 O O . GLU A 1 85 ? -14.209 0.633 22.546 1.00 88.69 85 GLU A O 1
ATOM 686 N N . PRO A 1 86 ? -12.666 1.466 23.951 1.00 84.31 86 PRO A N 1
ATOM 687 C CA . PRO A 1 86 ? -13.551 1.404 25.105 1.00 84.31 86 PRO A CA 1
ATOM 688 C C . PRO A 1 86 ? -14.611 2.514 25.026 1.00 84.31 86 PRO A C 1
ATOM 690 O O . PRO A 1 86 ? -14.311 3.694 25.156 1.00 84.31 86 PRO A O 1
ATOM 693 N N . VAL A 1 87 ? -15.882 2.131 24.860 1.00 87.12 87 VAL A N 1
ATOM 694 C CA . VAL A 1 87 ? -17.019 3.079 24.792 1.00 87.12 87 VAL A CA 1
ATOM 695 C C . VAL A 1 87 ? -17.334 3.715 26.155 1.00 87.12 87 VAL A C 1
ATOM 697 O O . VAL A 1 87 ? -17.863 4.822 26.228 1.00 87.12 87 VAL A O 1
ATOM 700 N N . LEU A 1 88 ? -17.034 3.012 27.249 1.00 86.75 88 LEU A N 1
ATOM 701 C CA . LEU A 1 88 ? -17.236 3.494 28.611 1.00 86.75 88 LEU A CA 1
ATOM 702 C C . LEU A 1 88 ? -16.163 2.905 29.522 1.00 86.75 88 LEU A C 1
ATOM 704 O O . LEU A 1 88 ? -16.078 1.688 29.682 1.00 86.75 88 LEU A O 1
ATOM 708 N N . GLU A 1 89 ? -15.393 3.775 30.164 1.00 81.50 89 GLU A N 1
ATOM 709 C CA . GLU A 1 89 ? -14.410 3.401 31.174 1.00 81.50 89 GLU A CA 1
ATOM 710 C C . GLU A 1 89 ? -14.692 4.133 32.492 1.00 81.50 89 GLU A C 1
ATOM 712 O O . GLU A 1 89 ? -14.887 5.347 32.528 1.00 81.50 89 GLU A O 1
ATOM 717 N N . GLN A 1 90 ? -14.731 3.389 33.601 1.00 80.75 90 GLN A N 1
ATOM 718 C CA . GLN A 1 90 ? -14.805 3.960 34.946 1.00 80.75 90 GLN A CA 1
ATOM 719 C C . GLN A 1 90 ? -13.428 3.853 35.606 1.00 80.75 90 GLN A C 1
ATOM 721 O O . GLN A 1 90 ? -13.155 2.937 36.376 1.00 80.75 90 GLN A O 1
ATOM 726 N N . LEU A 1 91 ? -12.553 4.808 35.286 1.00 79.75 91 LEU A N 1
ATOM 727 C CA . LEU A 1 91 ? -11.181 4.865 35.810 1.00 79.75 91 LEU A CA 1
ATOM 728 C C . LEU A 1 91 ? -11.118 5.238 37.299 1.00 79.75 91 LEU A C 1
ATOM 730 O O . LEU A 1 91 ? -10.139 4.941 37.980 1.00 79.75 91 LEU A O 1
ATOM 734 N N . LEU A 1 92 ? -12.155 5.906 37.807 1.00 77.88 92 LEU A N 1
ATOM 735 C CA . LEU A 1 92 ? -12.218 6.362 39.189 1.00 77.88 92 LEU A CA 1
ATOM 736 C C . LEU A 1 92 ? -13.138 5.457 40.005 1.00 77.88 92 LEU A C 1
ATOM 738 O O . LEU A 1 92 ? -14.353 5.399 39.798 1.00 77.88 92 LEU A O 1
ATOM 742 N N . GLN A 1 93 ? -12.537 4.788 40.982 1.00 75.62 93 GLN A N 1
ATOM 743 C CA . GLN A 1 93 ? -13.243 4.107 42.052 1.00 75.62 93 GLN A CA 1
ATOM 744 C C . GLN A 1 93 ? -13.067 4.922 43.335 1.00 75.62 93 GLN A C 1
ATOM 746 O O . GLN A 1 93 ? -11.945 5.177 43.773 1.00 75.62 93 GLN A O 1
ATOM 751 N N . THR A 1 94 ? -14.169 5.346 43.949 1.00 75.38 94 THR A N 1
ATOM 752 C CA . THR A 1 94 ? -14.141 5.885 45.309 1.00 75.38 94 THR A CA 1
ATOM 753 C C . THR A 1 94 ? -13.885 4.738 46.277 1.00 75.38 94 THR A C 1
ATOM 755 O O . THR A 1 94 ? -14.667 3.792 46.362 1.00 75.38 94 THR A O 1
ATOM 758 N N . SER A 1 95 ? -12.772 4.805 47.003 1.00 71.94 95 SER A N 1
ATOM 759 C CA . SER A 1 95 ? -12.549 3.937 48.153 1.00 71.94 95 SER A CA 1
ATOM 760 C C . SER A 1 95 ? -13.428 4.400 49.314 1.00 71.94 95 SER A C 1
ATOM 762 O O . SER A 1 95 ? -13.572 5.595 49.581 1.00 71.94 95 SER A O 1
ATOM 764 N N . GLU A 1 96 ? -14.044 3.451 50.011 1.00 72.12 96 GLU A N 1
ATOM 765 C CA . GLU A 1 96 ? -14.771 3.738 51.241 1.00 72.12 96 GLU A CA 1
ATOM 766 C C . GLU A 1 96 ? -13.783 3.878 52.407 1.00 72.12 96 GLU A C 1
ATOM 768 O O . GLU A 1 96 ? -13.023 2.965 52.726 1.00 72.12 96 GLU A O 1
ATOM 773 N N . VAL A 1 97 ? -13.782 5.042 53.059 1.00 70.44 97 VAL A N 1
ATOM 774 C CA . VAL A 1 97 ? -13.025 5.272 54.295 1.00 70.44 97 VAL A CA 1
ATOM 775 C C . VAL A 1 97 ? -14.018 5.398 55.441 1.00 70.44 97 VAL A C 1
ATOM 777 O O . VAL A 1 97 ? -14.921 6.234 55.414 1.00 70.44 97 VAL A O 1
ATOM 780 N N . ARG A 1 98 ? -13.855 4.564 56.475 1.00 70.50 98 ARG A N 1
ATOM 781 C CA . ARG A 1 98 ? -14.667 4.652 57.695 1.00 70.50 98 ARG A CA 1
ATOM 782 C C . ARG A 1 98 ? -14.393 5.993 58.380 1.00 70.50 98 ARG A C 1
ATOM 784 O O . ARG A 1 98 ? -13.275 6.239 58.818 1.00 70.50 98 ARG A O 1
ATOM 791 N N . ILE A 1 99 ? -15.432 6.819 58.519 1.00 66.44 99 ILE A N 1
ATOM 792 C CA . ILE A 1 99 ? -15.377 8.167 59.125 1.00 66.44 99 ILE A CA 1
ATOM 793 C C . ILE A 1 99 ? -14.912 8.130 60.599 1.00 66.44 99 ILE A C 1
ATOM 795 O O . ILE A 1 99 ? -14.456 9.136 61.133 1.00 66.44 99 ILE A O 1
ATOM 799 N N . ASN A 1 100 ? -14.956 6.965 61.257 1.00 62.53 100 ASN A N 1
ATOM 800 C CA . ASN A 1 100 ? -14.438 6.782 62.612 1.00 62.53 100 ASN A CA 1
ATOM 801 C C . ASN A 1 100 ? -13.819 5.377 62.793 1.00 62.53 100 ASN A C 1
ATOM 803 O O . ASN A 1 100 ? -14.548 4.434 63.106 1.00 62.53 100 ASN A O 1
ATOM 807 N N . PRO A 1 101 ? -12.496 5.206 62.607 1.00 63.38 101 PRO A N 1
ATOM 808 C CA . PRO A 1 101 ? -11.822 3.910 62.740 1.00 63.38 101 PRO A CA 1
ATOM 809 C C . PRO A 1 101 ? -11.819 3.339 64.162 1.00 63.38 101 PRO A C 1
ATOM 811 O O . PRO A 1 101 ? -11.622 2.138 64.324 1.00 63.38 101 PRO A O 1
ATOM 814 N N . TYR A 1 102 ? -12.018 4.182 65.179 1.00 64.44 102 TYR A N 1
ATOM 815 C CA . TYR A 1 102 ? -11.808 3.800 66.576 1.00 64.44 102 TYR A CA 1
ATOM 816 C C . TYR A 1 102 ? -13.075 3.738 67.419 1.00 64.44 102 TYR A C 1
ATOM 818 O O . TYR A 1 102 ? -12.958 3.401 68.590 1.00 64.44 102 TYR A O 1
ATOM 826 N N . GLN A 1 103 ? -14.253 4.050 66.854 1.00 61.47 103 GLN A N 1
ATOM 827 C CA . GLN A 1 103 ? -15.561 3.957 67.523 1.00 61.47 103 GLN A CA 1
ATOM 828 C C . GLN A 1 103 ? -15.486 4.314 69.022 1.00 61.47 103 GLN A C 1
ATOM 830 O O . GLN A 1 103 ? -15.999 3.596 69.874 1.00 61.47 103 GLN A O 1
ATOM 835 N N . ALA A 1 104 ? -14.791 5.411 69.348 1.00 60.94 104 ALA A N 1
ATOM 836 C CA . ALA A 1 104 ? -14.493 5.792 70.724 1.00 60.94 104 ALA A CA 1
ATOM 837 C C . ALA A 1 104 ? -15.696 6.508 71.345 1.00 60.94 104 ALA A C 1
ATOM 839 O O . ALA A 1 104 ? -15.650 7.686 71.678 1.00 60.94 104 ALA A O 1
ATOM 840 N N . PHE A 1 105 ? -16.797 5.780 71.457 1.00 61.34 105 PHE A N 1
ATOM 841 C CA . PHE A 1 105 ? -17.873 6.089 72.373 1.00 61.34 105 PHE A CA 1
ATOM 842 C C . PHE A 1 105 ? -18.254 4.763 73.003 1.00 61.34 105 PHE A C 1
ATOM 844 O O . PHE A 1 105 ? -19.168 4.100 72.523 1.00 61.34 105 PHE A O 1
ATOM 851 N N . ASP A 1 106 ? -17.546 4.370 74.062 1.00 64.62 106 ASP A N 1
ATOM 852 C CA . ASP A 1 106 ? -18.189 3.516 75.052 1.00 64.62 106 ASP A CA 1
ATOM 853 C C . ASP A 1 106 ? -19.378 4.332 75.574 1.00 64.62 106 ASP A C 1
ATOM 855 O O . ASP A 1 106 ? -19.170 5.384 76.194 1.00 64.62 106 ASP A O 1
ATOM 859 N N . PRO A 1 107 ? -20.631 3.950 75.272 1.00 62.19 107 PRO A N 1
ATOM 860 C CA . PRO A 1 107 ? -21.753 4.641 75.866 1.00 62.19 107 PRO A CA 1
ATOM 861 C C . PRO A 1 107 ? -21.668 4.383 77.368 1.00 62.19 107 PRO A C 1
ATOM 863 O O . PRO A 1 107 ? -21.659 3.233 77.808 1.00 62.19 107 PRO A O 1
ATOM 866 N N . VAL A 1 108 ? -21.595 5.451 78.165 1.00 65.56 108 VAL A N 1
ATOM 867 C CA . VAL A 1 108 ? -21.701 5.328 79.622 1.00 65.56 108 VAL A CA 1
ATOM 868 C C . VAL A 1 108 ? -23.004 4.570 79.903 1.00 65.56 108 VAL A C 1
ATOM 870 O O . VAL A 1 108 ? -24.063 5.032 79.467 1.00 65.56 108 VAL A O 1
ATOM 873 N N . PRO A 1 109 ? -22.968 3.394 80.557 1.00 64.12 109 PRO A N 1
ATOM 874 C CA . PRO A 1 109 ? -24.150 2.557 80.660 1.00 64.12 109 PRO A CA 1
ATOM 875 C C . PRO A 1 109 ? -25.195 3.266 81.520 1.00 64.12 109 PRO A C 1
ATOM 877 O O . PRO A 1 109 ? -25.049 3.393 82.737 1.00 64.12 109 PRO A O 1
ATOM 880 N N . ALA A 1 110 ? -26.275 3.723 80.889 1.00 67.19 110 ALA A N 1
ATOM 881 C CA . ALA A 1 110 ? -27.458 4.156 81.607 1.00 67.19 110 ALA A CA 1
ATOM 882 C C . ALA A 1 110 ? -28.118 2.916 82.227 1.00 67.19 110 ALA A C 1
ATOM 884 O O . ALA A 1 110 ? -28.520 1.993 81.517 1.00 67.19 110 ALA A O 1
ATOM 885 N N . LYS A 1 111 ? -28.235 2.877 83.560 1.00 65.44 111 LYS A N 1
ATOM 886 C CA . LYS A 1 111 ? -29.051 1.869 84.249 1.00 65.44 111 LYS A CA 1
ATOM 887 C C . LYS A 1 111 ? -30.520 2.141 83.933 1.00 65.44 111 LYS A C 1
ATOM 889 O O . LYS A 1 111 ? -31.154 2.954 84.599 1.00 65.44 111 LYS A O 1
ATOM 894 N N . VAL A 1 112 ? -31.049 1.470 82.916 1.00 66.31 112 VAL A N 1
ATOM 895 C CA . VAL A 1 112 ? -32.478 1.498 82.597 1.00 66.31 112 VAL A CA 1
ATOM 896 C C . VAL A 1 112 ? -33.109 0.212 83.117 1.00 66.31 112 VAL A C 1
ATOM 898 O O . VAL A 1 112 ? -32.856 -0.871 82.595 1.00 66.31 112 VAL A O 1
ATOM 901 N N . THR A 1 113 ? -33.937 0.327 84.154 1.00 69.88 113 THR A N 1
ATOM 902 C CA . THR A 1 113 ? -34.764 -0.781 84.646 1.00 69.88 113 THR A CA 1
ATOM 903 C C . THR A 1 113 ? -36.131 -0.681 83.979 1.00 69.88 113 THR A C 1
ATOM 905 O O . THR A 1 113 ? -36.912 0.211 84.300 1.00 69.88 113 THR A O 1
ATOM 908 N N . ILE A 1 114 ? -36.418 -1.578 83.033 1.00 66.19 114 ILE A N 1
ATOM 909 C CA . ILE A 1 114 ? -37.741 -1.691 82.404 1.00 66.19 114 ILE A CA 1
ATOM 910 C C . ILE A 1 114 ? -38.492 -2.839 83.074 1.00 66.19 114 ILE A C 1
ATOM 912 O O . ILE A 1 114 ? -38.123 -4.003 82.919 1.00 66.19 114 ILE A O 1
ATOM 916 N N . THR A 1 115 ? -39.577 -2.523 83.774 1.00 68.56 115 THR A N 1
ATOM 917 C CA . THR A 1 115 ? -40.546 -3.524 84.230 1.00 68.56 115 THR A CA 1
ATOM 918 C C . THR A 1 115 ? -41.472 -3.840 83.059 1.00 68.56 115 THR A C 1
ATOM 920 O O . THR A 1 115 ? -42.346 -3.044 82.722 1.00 68.56 115 THR A O 1
ATOM 923 N N . LYS A 1 116 ? -41.247 -4.965 82.372 1.00 63.06 116 LYS A N 1
ATOM 924 C CA . LYS A 1 116 ? -42.107 -5.376 81.256 1.00 63.06 116 LYS A CA 1
ATOM 925 C C . LYS A 1 116 ? -43.451 -5.869 81.789 1.00 63.06 116 LYS A C 1
ATOM 927 O O . LYS A 1 116 ? -43.479 -6.809 82.578 1.00 63.06 116 LYS A O 1
ATOM 932 N N . ASN A 1 117 ? -44.549 -5.287 81.312 1.00 67.62 117 ASN A N 1
ATOM 933 C CA . ASN A 1 117 ? -45.840 -5.962 81.365 1.00 67.62 117 ASN A CA 1
ATOM 934 C C . ASN A 1 117 ? -45.836 -7.025 80.260 1.00 67.62 117 ASN A C 1
ATOM 936 O O . ASN A 1 117 ? -45.646 -6.694 79.089 1.00 67.62 117 ASN A O 1
ATOM 940 N N . ILE A 1 118 ? -45.939 -8.294 80.642 1.00 70.75 118 ILE A N 1
ATOM 941 C CA . ILE A 1 118 ? -46.031 -9.399 79.693 1.00 70.75 118 ILE A CA 1
ATOM 942 C C . ILE A 1 118 ? -47.487 -9.460 79.244 1.00 70.75 118 ILE A C 1
ATOM 944 O O . ILE A 1 118 ? -48.355 -9.763 80.056 1.00 70.75 118 ILE A O 1
ATOM 948 N N . ASP A 1 119 ? -47.741 -9.166 77.971 1.00 65.94 119 ASP A N 1
ATOM 949 C CA . ASP A 1 119 ? -49.064 -9.337 77.377 1.00 65.94 119 ASP A CA 1
ATOM 950 C C . ASP A 1 119 ? -49.053 -10.598 76.508 1.00 65.94 119 ASP A C 1
ATOM 952 O O . ASP A 1 119 ? -48.239 -10.731 75.591 1.00 65.94 119 ASP A O 1
ATOM 956 N N . HIS A 1 120 ? -49.896 -11.569 76.853 1.00 68.62 120 HIS A N 1
ATOM 957 C CA . HIS A 1 120 ? -50.069 -12.801 76.088 1.00 68.62 120 HIS A CA 1
ATOM 958 C C . HIS A 1 120 ? -51.350 -12.672 75.267 1.00 68.62 120 HIS A C 1
ATOM 960 O O . HIS A 1 120 ? -52.441 -12.756 75.828 1.00 68.62 120 HIS A O 1
ATOM 966 N N . TRP A 1 121 ? -51.243 -12.547 73.945 1.00 64.06 121 TRP A N 1
ATOM 967 C CA . TRP A 1 121 ? -52.383 -12.798 73.064 1.00 64.06 121 TRP A CA 1
ATOM 968 C C . TRP A 1 121 ? -52.235 -14.152 72.379 1.00 64.06 121 TRP A C 1
ATOM 970 O O . TRP A 1 121 ? -51.133 -14.619 72.090 1.00 64.06 121 TRP A O 1
ATOM 980 N N . THR A 1 122 ? -53.365 -14.808 72.141 1.00 69.12 122 THR A N 1
ATOM 981 C CA . THR A 1 122 ? -53.422 -16.110 71.475 1.00 69.12 122 THR A CA 1
ATOM 982 C C . THR A 1 122 ? -53.836 -15.904 70.026 1.00 69.12 122 THR A C 1
ATOM 984 O O . THR A 1 122 ? -54.852 -15.267 69.758 1.00 69.12 122 THR A O 1
ATOM 987 N N . GLU A 1 123 ? -53.064 -16.447 69.091 1.00 71.06 123 GLU A N 1
ATOM 988 C CA . GLU A 1 123 ? -53.427 -16.481 67.677 1.00 71.06 123 GLU A CA 1
ATOM 989 C C . GLU A 1 123 ? -54.050 -17.841 67.347 1.00 71.06 123 GLU A C 1
ATOM 991 O O . GLU A 1 123 ? -53.468 -18.889 67.629 1.00 71.06 123 GLU A O 1
ATOM 996 N N . VAL A 1 124 ? -55.255 -17.837 66.771 1.00 73.69 124 VAL A N 1
ATOM 997 C CA . VAL A 1 124 ? -55.940 -19.060 66.336 1.00 73.69 124 VAL A CA 1
ATOM 998 C C . VAL A 1 124 ? -55.780 -19.200 64.828 1.00 73.69 124 VAL A C 1
ATOM 1000 O O . VAL A 1 124 ? -56.504 -18.582 64.048 1.00 73.69 124 VAL A O 1
ATOM 1003 N N . THR A 1 125 ? -54.841 -20.040 64.401 1.00 62.44 125 THR A N 1
ATOM 1004 C CA . THR A 1 125 ? -54.667 -20.383 62.987 1.00 62.44 125 THR A CA 1
ATOM 1005 C C . THR A 1 125 ? -55.589 -21.543 62.616 1.00 62.44 125 THR A C 1
ATOM 1007 O O . THR A 1 125 ? -55.396 -22.677 63.054 1.00 62.44 125 THR A O 1
ATOM 1010 N N . THR A 1 126 ? -56.596 -21.280 61.783 1.00 72.00 126 THR A N 1
ATOM 1011 C CA . THR A 1 126 ? -57.467 -22.333 61.238 1.00 72.00 126 THR A CA 1
ATOM 1012 C C . THR A 1 126 ? -56.919 -22.798 59.892 1.00 72.00 126 THR A C 1
ATOM 1014 O O . THR A 1 126 ? -56.927 -22.041 58.925 1.00 72.00 126 THR A O 1
ATOM 1017 N N . ASN A 1 127 ? -56.448 -24.045 59.822 1.00 61.22 127 ASN A N 1
ATOM 1018 C CA . ASN A 1 127 ? -55.997 -24.674 58.579 1.00 61.22 127 ASN A CA 1
ATOM 1019 C C . ASN A 1 127 ? -57.112 -25.562 58.005 1.00 61.22 127 ASN A C 1
ATOM 1021 O O . ASN A 1 127 ? -57.450 -26.598 58.581 1.00 61.22 127 ASN A O 1
ATOM 1025 N N . TRP A 1 128 ? -57.677 -25.172 56.863 1.00 58.75 128 TRP A N 1
ATOM 1026 C CA . TRP A 1 128 ? -58.688 -25.962 56.158 1.00 58.75 128 TRP A CA 1
ATOM 1027 C C . TRP A 1 128 ? -58.025 -27.129 55.412 1.00 58.75 128 TRP A C 1
ATOM 1029 O O . TRP A 1 128 ? -57.131 -26.929 54.595 1.00 58.75 128 TRP A O 1
ATOM 1039 N N . LYS A 1 129 ? -58.452 -28.367 55.698 1.00 56.47 129 LYS A N 1
ATOM 1040 C CA . LYS A 1 129 ? -57.803 -29.610 55.229 1.00 56.47 129 LYS A CA 1
ATOM 1041 C C . LYS A 1 129 ? -58.369 -30.228 53.938 1.00 56.47 129 LYS A C 1
ATOM 1043 O O . LYS A 1 129 ? -58.066 -31.384 53.658 1.00 56.47 129 LYS A O 1
ATOM 1048 N N . SER A 1 130 ? -59.163 -29.525 53.128 1.00 61.91 130 SER A N 1
ATOM 1049 C CA . SER A 1 130 ? -59.718 -30.116 51.895 1.00 61.91 130 SER A CA 1
ATOM 1050 C C . SER A 1 130 ? -59.402 -29.312 50.637 1.00 61.91 130 SER A C 1
ATOM 1052 O O . SER A 1 130 ? -59.649 -28.112 50.591 1.00 61.91 130 SER A O 1
ATOM 1054 N N . LEU A 1 131 ? -58.934 -30.009 49.598 1.00 58.00 131 LEU A N 1
ATOM 1055 C CA . LEU A 1 131 ? -58.521 -29.459 48.299 1.00 58.00 131 LEU A CA 1
ATOM 1056 C C . LEU A 1 131 ? -59.663 -29.207 47.296 1.00 58.00 131 LEU A C 1
ATOM 1058 O O . LEU A 1 131 ? -59.388 -28.766 46.185 1.00 58.00 131 LEU A O 1
ATOM 1062 N N . VAL A 1 132 ? -60.926 -29.510 47.619 1.00 57.38 132 VAL A N 1
ATOM 1063 C CA . VAL A 1 132 ? -61.991 -29.534 46.601 1.00 57.38 132 VAL A CA 1
ATOM 1064 C C . VAL A 1 132 ? -63.183 -28.673 47.001 1.00 57.38 132 VAL A C 1
ATOM 1066 O O . VAL A 1 132 ? -64.037 -29.078 47.788 1.00 57.38 132 VAL A O 1
ATOM 1069 N N . THR A 1 133 ? -63.261 -27.495 46.388 1.00 52.56 133 THR A N 1
ATOM 1070 C CA . THR A 1 133 ? -64.447 -26.634 46.367 1.00 52.56 133 THR A CA 1
ATOM 1071 C C . THR A 1 133 ? -65.453 -27.218 45.374 1.00 52.56 133 THR A C 1
ATOM 1073 O O . THR A 1 133 ? -65.287 -27.086 44.163 1.00 52.56 133 THR A O 1
ATOM 1076 N N . ARG A 1 134 ? -66.493 -27.904 45.861 1.00 45.84 134 ARG A N 1
ATOM 1077 C CA . ARG A 1 134 ? -67.588 -28.400 45.012 1.00 45.84 134 ARG A CA 1
ATOM 1078 C C . ARG A 1 134 ? -68.657 -27.311 44.892 1.00 45.84 134 ARG A C 1
ATOM 1080 O O . ARG A 1 134 ? -69.264 -26.930 45.887 1.00 45.84 134 ARG A O 1
ATOM 1087 N N . VAL A 1 135 ? -68.860 -26.800 43.680 1.00 53.62 135 VAL A N 1
ATOM 1088 C CA . VAL A 1 135 ? -69.877 -25.783 43.369 1.00 53.62 135 VAL A CA 1
ATOM 1089 C C . VAL A 1 135 ? -71.247 -26.458 43.245 1.00 53.62 135 VAL A C 1
ATOM 1091 O O . VAL A 1 135 ? -71.411 -27.390 42.459 1.00 53.62 135 VAL A O 1
ATOM 1094 N N . PHE A 1 136 ? -72.230 -25.991 44.018 1.00 47.22 136 PHE A N 1
ATOM 1095 C CA . PHE A 1 136 ? -73.647 -26.301 43.816 1.00 47.22 136 PHE A CA 1
ATOM 1096 C C . PHE A 1 136 ? -74.175 -25.431 42.673 1.00 47.22 136 PHE A C 1
ATOM 1098 O O . PHE A 1 136 ? -74.122 -24.207 42.770 1.00 47.22 136 PHE A O 1
ATOM 1105 N N . ASN A 1 137 ? -74.668 -26.045 41.598 1.00 45.91 137 ASN A N 1
ATOM 1106 C CA . ASN A 1 137 ? -75.298 -25.324 40.497 1.00 45.91 137 ASN A CA 1
ATOM 1107 C C . ASN A 1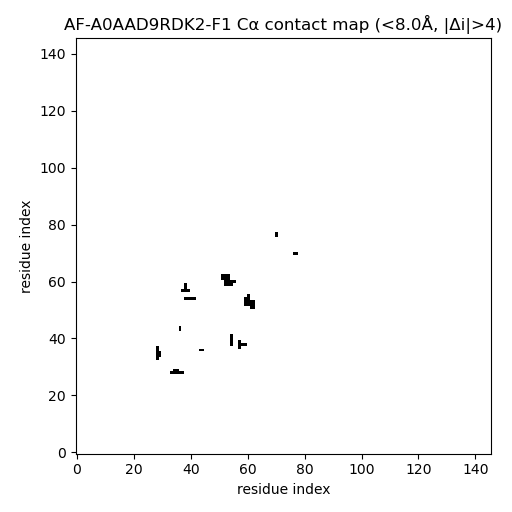 137 ? -76.775 -25.724 40.435 1.00 45.91 137 ASN A C 1
ATOM 1109 O O . ASN A 1 137 ? -77.101 -26.876 40.155 1.00 45.91 137 ASN A O 1
ATOM 1113 N N . THR A 1 138 ? -77.655 -24.774 40.741 1.00 49.31 138 THR A N 1
ATOM 1114 C CA . THR A 1 138 ? -79.108 -24.935 40.679 1.00 49.31 138 THR A CA 1
ATOM 1115 C C . THR A 1 138 ? -79.580 -24.244 39.411 1.00 49.31 138 THR A C 1
ATOM 1117 O O . THR A 1 138 ? -79.684 -23.018 39.373 1.00 49.31 138 THR A O 1
ATOM 1120 N N . ARG A 1 139 ? -79.844 -25.005 38.348 1.00 45.44 139 ARG A N 1
ATOM 1121 C CA . ARG A 1 139 ? -80.638 -24.487 37.234 1.00 45.44 139 ARG A CA 1
ATOM 1122 C C . ARG A 1 139 ? -81.463 -25.598 36.604 1.00 45.44 139 ARG A C 1
ATOM 1124 O O . ARG A 1 139 ? -80.922 -26.556 36.061 1.00 45.44 139 ARG A O 1
ATOM 1131 N N . GLU A 1 140 ? -82.773 -25.440 36.750 1.00 49.28 140 GLU A N 1
ATOM 1132 C CA . GLU A 1 140 ? -83.821 -26.243 36.132 1.00 49.28 140 GLU A CA 1
ATOM 1133 C C . GLU A 1 140 ? -83.624 -26.326 34.619 1.00 49.28 140 GLU A C 1
ATOM 1135 O O . GLU A 1 140 ? -83.361 -25.321 33.954 1.00 49.28 140 GLU A O 1
ATOM 1140 N N . THR A 1 141 ? -83.785 -27.527 34.075 1.00 49.53 141 THR A N 1
ATOM 1141 C CA . THR A 1 141 ? -83.971 -27.750 32.641 1.00 49.53 141 THR A CA 1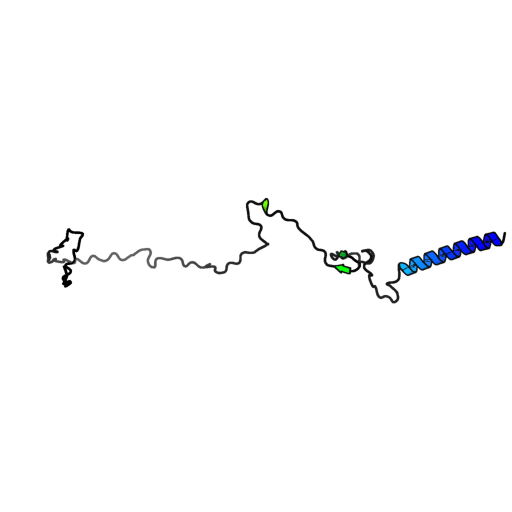
ATOM 1142 C C . THR A 1 141 ? -85.317 -28.442 32.479 1.00 49.53 141 THR A C 1
ATOM 1144 O O . THR A 1 141 ? -85.491 -29.592 32.873 1.00 49.53 141 THR A O 1
ATOM 1147 N N . ILE A 1 142 ? -86.292 -27.685 31.982 1.00 48.84 142 ILE A N 1
ATOM 1148 C CA . ILE A 1 142 ? -87.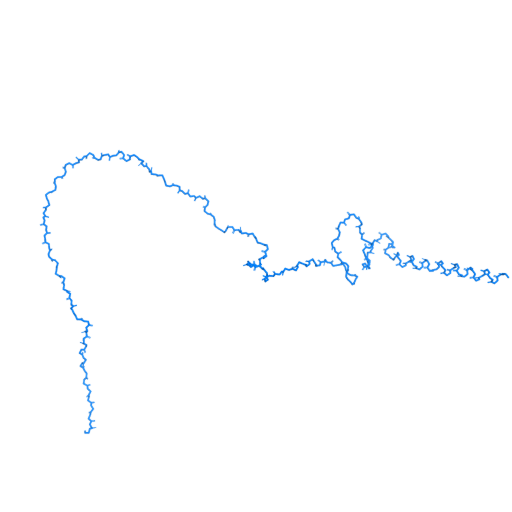579 -28.189 31.513 1.00 48.84 142 ILE A CA 1
ATOM 1149 C C . ILE A 1 142 ? -87.355 -28.617 30.069 1.00 48.84 142 ILE A C 1
ATOM 1151 O O . ILE A 1 142 ? -87.146 -27.740 29.239 1.00 48.84 142 ILE A O 1
ATOM 1155 N N . GLU A 1 143 ? -87.464 -29.908 29.763 1.00 47.38 143 GLU A N 1
ATOM 1156 C CA . GLU A 1 143 ? -87.915 -30.357 28.443 1.00 47.38 143 GLU A CA 1
ATOM 1157 C C . GLU A 1 143 ? -88.888 -31.533 28.609 1.00 47.38 143 GLU A C 1
ATOM 1159 O O . GLU A 1 143 ? -88.580 -32.572 29.191 1.00 47.38 143 GLU A O 1
ATOM 1164 N N . LEU A 1 144 ? -90.116 -31.280 28.152 1.00 46.00 144 LEU A N 1
ATOM 1165 C CA . LEU A 1 144 ? -91.202 -32.228 27.926 1.00 46.00 144 LEU A CA 1
ATOM 1166 C C . LEU A 1 144 ? -90.916 -33.060 26.664 1.00 46.00 144 LEU A C 1
ATOM 1168 O O . LEU A 1 144 ? -90.298 -32.543 25.739 1.00 46.00 144 LEU A O 1
ATOM 1172 N N . LEU A 1 145 ? -91.533 -34.252 26.606 1.00 40.50 145 LEU A N 1
ATOM 1173 C CA . LEU A 1 145 ? -91.708 -35.181 25.465 1.00 40.50 145 LEU A CA 1
ATOM 1174 C C . LEU A 1 145 ? -90.682 -36.325 25.344 1.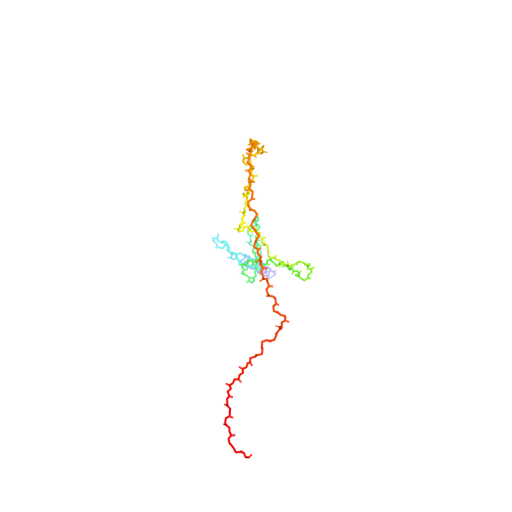00 40.50 145 LEU A C 1
ATOM 1176 O O . LEU A 1 145 ? -89.801 -36.295 24.492 1.00 40.50 145 LEU A O 1
ATOM 1180 N N . SER A 1 146 ? -90.874 -37.400 26.118 1.00 37.59 146 SER A N 1
ATOM 1181 C CA . SER A 1 146 ? -91.673 -38.584 25.723 1.00 37.59 146 SER A CA 1
ATOM 1182 C C . SER A 1 146 ? -91.795 -39.559 26.890 1.00 37.59 146 SER A C 1
ATOM 1184 O O . SER A 1 146 ? -90.726 -39.923 27.431 1.00 37.59 146 SER A O 1
#